Protein AF-A0A7C6YGC9-F1 (afdb_monomer_lite)

Foldseek 3Di:
DLVVLCVLLLHDSVVSVVVLLVVLVVCVVVPQPPSDDDPPDDPVSNSVSSVVCCVVVVVDDPVCVVVSVVSNVVSVVVVD

pLDDT: mean 85.25, std 12.58, range [50.12, 96.69]

Structure (mmCIF, N/CA/C/O backbone):
data_AF-A0A7C6YGC9-F1
#
_entry.id   AF-A0A7C6YGC9-F1
#
loop_
_atom_site.group_PDB
_atom_site.id
_atom_site.type_symbol
_atom_site.label_atom_id
_atom_site.label_alt_id
_atom_site.label_comp_id
_atom_site.label_asym_id
_atom_site.label_entity_id
_atom_site.label_seq_id
_atom_site.pdbx_PDB_ins_code
_atom_site.Cartn_x
_atom_site.Cartn_y
_atom_site.Cartn_z
_atom_site.occupancy
_atom_site.B_iso_or_equiv
_atom_site.auth_seq_id
_atom_site.auth_comp_id
_atom_site.auth_asym_id
_atom_site.auth_atom_id
_atom_site.pdbx_PDB_model_num
ATOM 1 N N . ALA A 1 1 ? -1.795 7.245 -11.433 1.00 66.38 1 ALA A N 1
ATOM 2 C CA . ALA A 1 1 ? -1.358 5.945 -10.867 1.00 66.38 1 ALA A CA 1
ATOM 3 C C . ALA A 1 1 ? -0.623 6.093 -9.523 1.00 66.38 1 ALA A C 1
ATOM 5 O O . ALA A 1 1 ? -1.260 5.935 -8.494 1.00 66.38 1 ALA A O 1
ATOM 6 N N . THR A 1 2 ? 0.680 6.424 -9.470 1.00 77.44 2 THR A N 1
ATOM 7 C CA . THR A 1 2 ? 1.420 6.567 -8.185 1.00 77.44 2 THR A CA 1
ATOM 8 C C . THR A 1 2 ? 0.942 7.762 -7.349 1.00 77.44 2 THR A C 1
ATOM 10 O O . THR A 1 2 ? 0.853 7.671 -6.129 1.00 77.44 2 THR A O 1
ATOM 13 N N . ALA A 1 3 ? 0.632 8.885 -8.008 1.00 85.94 3 ALA A N 1
ATOM 14 C CA . ALA A 1 3 ? 0.173 10.104 -7.344 1.00 85.94 3 ALA A CA 1
ATOM 15 C C . ALA A 1 3 ? -1.213 9.925 -6.700 1.00 85.94 3 ALA A C 1
ATOM 17 O O . ALA A 1 3 ? -1.383 10.274 -5.537 1.00 85.94 3 ALA A O 1
ATOM 18 N N . ASP A 1 4 ? -2.158 9.299 -7.407 1.00 91.88 4 ASP A N 1
ATOM 19 C CA . ASP A 1 4 ? -3.512 9.043 -6.891 1.00 91.88 4 ASP A CA 1
ATOM 20 C C . ASP A 1 4 ? -3.488 8.101 -5.682 1.00 91.88 4 ASP A C 1
ATOM 22 O O . ASP A 1 4 ? -4.172 8.338 -4.690 1.00 91.88 4 ASP A O 1
ATOM 26 N N . ALA A 1 5 ? -2.641 7.065 -5.723 1.00 91.44 5 ALA A N 1
ATOM 27 C CA . ALA A 1 5 ? -2.454 6.156 -4.594 1.00 91.44 5 ALA A CA 1
ATOM 28 C C . ALA A 1 5 ? -1.873 6.877 -3.363 1.00 91.44 5 ALA A C 1
ATOM 30 O O . ALA A 1 5 ? -2.336 6.662 -2.243 1.00 91.44 5 ALA A O 1
ATOM 31 N N . ALA A 1 6 ? -0.898 7.772 -3.562 1.00 94.00 6 ALA A N 1
ATOM 32 C CA . ALA A 1 6 ? -0.357 8.596 -2.483 1.00 94.00 6 ALA A CA 1
ATOM 33 C C . ALA A 1 6 ? -1.417 9.556 -1.912 1.00 94.00 6 ALA A C 1
ATOM 35 O O . ALA A 1 6 ? -1.533 9.686 -0.693 1.00 94.00 6 ALA A O 1
ATOM 36 N N . ALA A 1 7 ? -2.221 10.176 -2.781 1.00 93.75 7 ALA A N 1
ATOM 37 C CA . ALA A 1 7 ? -3.306 11.069 -2.390 1.00 93.75 7 ALA A CA 1
ATOM 38 C C . ALA A 1 7 ? -4.398 10.342 -1.590 1.00 93.75 7 ALA A C 1
ATOM 40 O O . ALA A 1 7 ? -4.865 10.874 -0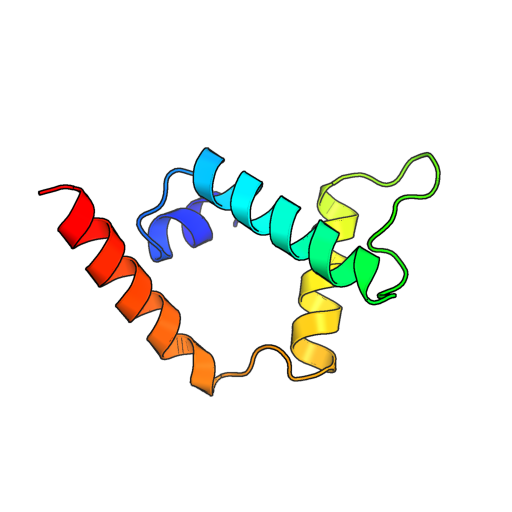.583 1.00 93.75 7 ALA A O 1
ATOM 41 N N . ARG A 1 8 ? -4.751 9.105 -1.971 1.00 94.81 8 ARG A N 1
ATOM 42 C CA . ARG A 1 8 ? -5.725 8.281 -1.236 1.00 94.81 8 ARG A CA 1
ATOM 43 C C . ARG A 1 8 ? -5.306 8.071 0.220 1.00 94.81 8 ARG A C 1
ATOM 45 O O . ARG A 1 8 ? -6.137 8.208 1.103 1.00 94.81 8 ARG A O 1
ATOM 52 N N . LEU A 1 9 ? -4.012 7.863 0.465 1.00 95.19 9 LEU A N 1
ATOM 53 C CA . LEU A 1 9 ? -3.432 7.706 1.806 1.00 95.19 9 LEU A CA 1
ATOM 54 C C . LEU A 1 9 ? -3.145 9.036 2.530 1.00 95.19 9 LEU A C 1
ATOM 56 O O . LEU A 1 9 ? -2.690 9.027 3.670 1.00 95.19 9 LEU A O 1
ATOM 60 N N . GLY A 1 10 ? -3.327 10.190 1.879 1.00 95.38 10 GLY A N 1
ATOM 61 C CA . GLY A 1 10 ? -2.944 11.495 2.437 1.00 95.38 10 GLY A CA 1
ATOM 62 C C . GLY A 1 10 ? -1.425 11.706 2.539 1.00 95.38 10 GLY A C 1
ATOM 63 O O . GLY A 1 10 ? -0.947 12.517 3.336 1.00 95.38 10 GLY A O 1
ATOM 64 N N . TRP A 1 11 ? -0.631 10.971 1.758 1.00 95.56 11 TRP A N 1
ATOM 65 C CA . TRP A 1 11 ? 0.831 11.006 1.808 1.00 95.56 11 TRP A CA 1
ATOM 66 C C . TRP A 1 11 ? 1.439 11.868 0.698 1.00 95.56 11 TRP A C 1
ATOM 68 O O . TRP A 1 11 ? 0.947 11.921 -0.426 1.00 95.56 11 TRP A O 1
ATOM 78 N N . ALA A 1 12 ? 2.601 12.467 0.980 1.00 94.50 12 ALA A N 1
ATOM 79 C CA . ALA A 1 12 ? 3.468 12.978 -0.078 1.00 94.50 12 ALA A CA 1
ATOM 80 C C . ALA A 1 12 ? 3.981 11.819 -0.954 1.00 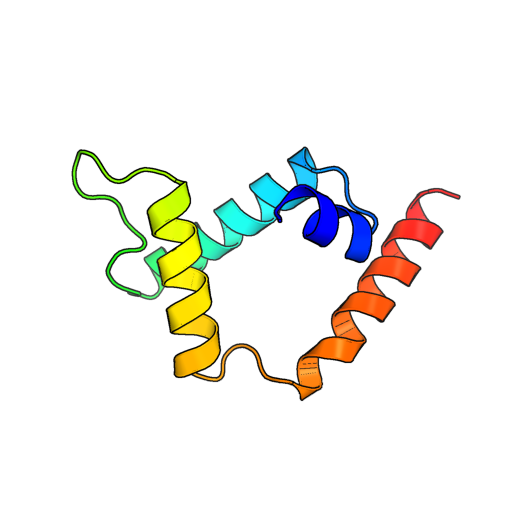94.50 12 ALA A C 1
ATOM 82 O O . ALA A 1 12 ? 4.321 10.747 -0.442 1.00 94.50 12 ALA A O 1
ATOM 83 N N . VAL A 1 13 ? 4.124 12.054 -2.262 1.00 93.12 13 VAL A N 1
ATOM 84 C CA . VAL A 1 13 ? 4.587 11.040 -3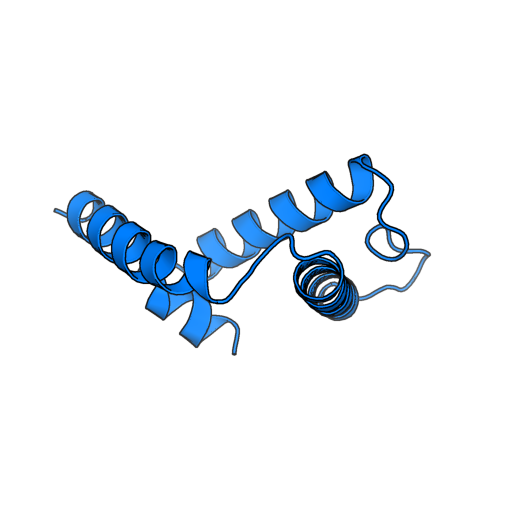.232 1.00 93.12 13 VAL A CA 1
ATOM 85 C C . VAL A 1 13 ? 5.955 10.454 -2.845 1.00 93.12 13 VAL A C 1
ATOM 87 O O . VAL A 1 13 ? 6.184 9.255 -2.986 1.00 93.12 13 VAL A O 1
ATOM 90 N N . THR A 1 14 ? 6.850 11.261 -2.269 1.00 93.50 14 THR A N 1
ATOM 91 C CA . THR A 1 14 ? 8.161 10.807 -1.769 1.00 93.50 14 THR A CA 1
ATOM 92 C C . THR A 1 14 ? 8.041 9.837 -0.589 1.00 93.50 14 THR A C 1
ATOM 94 O O . THR A 1 14 ? 8.754 8.834 -0.538 1.00 93.50 14 THR A O 1
ATOM 97 N N . LYS A 1 15 ? 7.106 10.081 0.344 1.00 94.00 15 LYS A N 1
ATOM 98 C CA . LYS A 1 15 ? 6.796 9.154 1.447 1.00 94.00 15 LYS A CA 1
ATOM 99 C C . LYS A 1 15 ? 6.239 7.843 0.896 1.00 94.00 15 LYS A C 1
ATOM 101 O O . LYS A 1 15 ? 6.668 6.787 1.353 1.00 94.00 15 LYS A O 1
ATOM 106 N N . PHE A 1 16 ? 5.333 7.920 -0.076 1.00 93.81 16 PHE A N 1
ATOM 107 C CA . PHE A 1 16 ? 4.736 6.751 -0.718 1.00 93.81 16 PHE A CA 1
ATOM 108 C C . PHE A 1 16 ? 5.786 5.867 -1.397 1.00 93.81 16 PHE A C 1
ATOM 110 O O . PHE A 1 16 ? 5.880 4.685 -1.072 1.00 93.81 16 PHE A O 1
ATOM 117 N N . ASN A 1 17 ? 6.637 6.446 -2.249 1.00 91.56 17 ASN A N 1
ATOM 118 C CA . ASN A 1 17 ? 7.696 5.701 -2.936 1.00 91.56 17 ASN A CA 1
ATOM 119 C C . ASN A 1 17 ? 8.641 5.016 -1.941 1.00 91.56 17 ASN A C 1
ATOM 121 O O . ASN A 1 17 ? 8.842 3.811 -2.024 1.00 91.56 17 ASN A O 1
ATOM 125 N N . ARG A 1 18 ? 9.104 5.740 -0.913 1.00 93.81 18 ARG A N 1
ATOM 126 C CA . ARG A 1 18 ? 9.962 5.164 0.133 1.00 93.81 18 ARG A CA 1
ATOM 127 C C . ARG A 1 18 ? 9.292 4.009 0.885 1.00 93.81 18 ARG A C 1
ATOM 129 O O . ARG A 1 18 ? 9.950 3.041 1.251 1.00 93.81 18 ARG A O 1
ATOM 136 N N . LYS A 1 19 ? 7.986 4.099 1.159 1.00 93.44 19 LYS A N 1
ATOM 137 C CA . LYS A 1 19 ? 7.247 3.004 1.805 1.00 93.44 19 LYS A CA 1
ATOM 138 C C . LYS A 1 19 ? 7.130 1.792 0.885 1.00 93.44 19 LYS A C 1
ATOM 140 O O . LYS A 1 19 ? 7.336 0.682 1.366 1.00 93.44 19 LYS A O 1
ATOM 145 N N . LEU A 1 20 ? 6.866 1.995 -0.404 1.00 90.81 20 LEU A N 1
ATOM 146 C CA . LEU A 1 20 ? 6.854 0.911 -1.384 1.00 90.81 20 LEU A CA 1
ATOM 147 C C . LEU A 1 20 ? 8.220 0.238 -1.531 1.00 90.81 20 LEU A C 1
ATOM 149 O O . LEU A 1 20 ? 8.273 -0.990 -1.576 1.00 90.81 20 LEU A O 1
ATOM 153 N N . ASP A 1 21 ? 9.307 1.008 -1.551 1.00 89.00 21 ASP A N 1
ATOM 154 C CA . ASP A 1 21 ? 10.664 0.460 -1.620 1.00 89.00 21 ASP A CA 1
ATOM 155 C C . ASP A 1 21 ? 10.940 -0.447 -0.417 1.00 89.00 21 ASP A C 1
ATOM 157 O O . ASP A 1 21 ? 11.324 -1.603 -0.590 1.00 89.00 21 ASP A O 1
ATOM 161 N N . ASN A 1 22 ? 10.607 0.012 0.793 1.00 91.19 22 ASN A N 1
ATOM 162 C CA . ASN A 1 22 ? 10.743 -0.795 2.007 1.00 91.19 22 ASN A CA 1
ATOM 163 C C . ASN A 1 22 ? 9.921 -2.095 1.950 1.00 91.19 22 ASN A C 1
ATOM 165 O O . ASN A 1 22 ? 10.352 -3.124 2.471 1.00 91.19 22 ASN A O 1
ATOM 169 N N . VAL A 1 23 ? 8.721 -2.069 1.359 1.00 91.75 23 VAL A N 1
ATOM 170 C CA . VAL A 1 23 ? 7.912 -3.285 1.175 1.00 91.75 23 VAL A CA 1
ATOM 171 C C . VAL A 1 23 ? 8.583 -4.223 0.171 1.00 91.75 23 VAL A C 1
ATOM 173 O O . VAL A 1 23 ? 8.741 -5.405 0.470 1.00 91.75 23 VAL A O 1
ATOM 176 N N . CYS A 1 24 ? 9.054 -3.712 -0.971 1.00 88.62 24 CYS A N 1
ATOM 177 C CA . CYS A 1 24 ? 9.781 -4.512 -1.961 1.00 88.62 24 CYS A CA 1
ATOM 178 C C . CYS A 1 24 ? 11.015 -5.188 -1.346 1.00 88.62 24 CYS A C 1
ATOM 180 O O . CYS A 1 24 ? 11.249 -6.376 -1.569 1.00 88.62 24 CYS A O 1
ATOM 182 N N . GLU A 1 25 ? 11.781 -4.459 -0.531 1.00 88.62 25 GLU A N 1
ATOM 183 C CA . GLU A 1 25 ? 12.940 -5.003 0.175 1.00 88.62 25 GLU A CA 1
ATOM 184 C C . GLU A 1 25 ? 12.555 -6.118 1.150 1.00 88.62 25 GLU A C 1
ATOM 186 O O . GLU A 1 25 ? 13.206 -7.163 1.174 1.00 88.62 25 GLU A O 1
ATOM 191 N N . LYS A 1 26 ? 11.483 -5.938 1.933 1.00 90.56 26 LYS A N 1
ATOM 192 C CA . LYS A 1 26 ? 10.992 -6.970 2.860 1.00 90.56 26 LYS A CA 1
ATOM 193 C C . LYS A 1 26 ? 10.586 -8.243 2.124 1.00 90.56 26 LYS A C 1
ATOM 195 O O . LYS A 1 26 ? 11.009 -9.326 2.517 1.00 90.56 26 LYS A O 1
ATOM 200 N N . PHE A 1 27 ? 9.830 -8.113 1.038 1.00 88.19 27 PHE A N 1
ATOM 201 C CA . PHE A 1 27 ? 9.383 -9.265 0.254 1.00 88.19 27 PHE A CA 1
ATOM 202 C C . PHE A 1 27 ? 10.556 -9.956 -0.451 1.00 88.19 27 PHE A C 1
ATOM 204 O O . PHE A 1 27 ? 10.624 -11.183 -0.506 1.00 88.19 27 PHE A O 1
ATOM 211 N N . SER A 1 28 ? 11.548 -9.186 -0.904 1.00 85.88 28 SER A N 1
ATOM 212 C CA . SER A 1 28 ? 12.784 -9.760 -1.431 1.00 85.88 28 SER A CA 1
ATOM 213 C C . SER A 1 28 ? 13.562 -10.549 -0.374 1.00 85.88 28 SER A C 1
ATOM 215 O O . SER A 1 28 ? 14.163 -11.563 -0.722 1.00 85.88 28 SER A O 1
ATOM 217 N N . ARG A 1 29 ? 13.586 -10.102 0.889 1.00 87.31 29 ARG A N 1
ATOM 218 C CA . ARG A 1 29 ? 14.294 -10.800 1.977 1.00 87.31 29 ARG A CA 1
ATOM 219 C C . ARG A 1 29 ? 13.646 -12.134 2.339 1.00 87.31 29 ARG A C 1
ATOM 221 O O . ARG A 1 29 ? 14.368 -13.065 2.666 1.00 87.31 29 ARG A O 1
ATOM 228 N N . VAL A 1 30 ? 12.321 -12.239 2.243 1.00 86.62 30 VAL A N 1
ATOM 229 C CA . VAL A 1 30 ? 11.589 -13.495 2.503 1.00 86.62 30 VAL A CA 1
ATOM 230 C C . VAL A 1 30 ? 11.555 -14.439 1.292 1.00 86.62 30 VAL A C 1
ATOM 232 O O . VAL A 1 30 ? 10.905 -15.476 1.342 1.00 86.62 30 VAL A O 1
ATOM 235 N N . GLY A 1 31 ? 12.273 -14.111 0.211 1.00 81.44 31 GLY A N 1
ATOM 236 C CA . GLY A 1 31 ? 12.501 -15.023 -0.913 1.00 81.44 31 GLY A CA 1
ATOM 237 C C . GLY A 1 31 ? 11.563 -14.853 -2.110 1.00 81.44 31 GLY A C 1
ATOM 238 O O . GLY A 1 31 ? 11.588 -15.692 -3.011 1.00 81.44 31 GLY A O 1
ATOM 239 N N . VAL A 1 32 ? 10.770 -13.775 -2.184 1.00 81.88 32 VAL A N 1
ATOM 240 C CA . VAL A 1 32 ? 9.948 -13.512 -3.377 1.00 81.88 32 VAL A CA 1
ATOM 241 C C . VAL A 1 32 ? 10.856 -13.201 -4.571 1.00 81.88 32 VAL A C 1
ATOM 243 O O . VAL A 1 32 ? 11.551 -12.180 -4.625 1.00 81.88 32 VAL A O 1
ATOM 246 N N . ARG A 1 33 ? 10.865 -14.125 -5.539 1.00 72.06 33 ARG A N 1
ATOM 247 C CA . ARG A 1 33 ? 11.678 -14.043 -6.760 1.00 72.06 33 ARG A CA 1
ATOM 248 C C . ARG A 1 33 ? 11.229 -12.863 -7.631 1.00 72.06 33 ARG A C 1
ATOM 250 O O . ARG A 1 33 ? 10.053 -12.527 -7.679 1.00 72.06 33 ARG A O 1
ATOM 257 N N . GLY A 1 34 ? 12.172 -12.221 -8.322 1.00 69.94 34 GLY A N 1
ATOM 258 C CA . GLY A 1 34 ? 11.889 -11.079 -9.205 1.00 69.94 34 GLY A CA 1
ATOM 259 C C . GLY A 1 34 ? 11.771 -9.714 -8.510 1.00 69.94 34 GLY A C 1
ATOM 260 O O . GLY A 1 34 ? 11.654 -8.702 -9.199 1.00 69.94 34 GLY A O 1
ATOM 261 N N . LEU A 1 35 ? 11.863 -9.655 -7.173 1.00 69.38 35 LEU A N 1
ATOM 262 C CA . LEU A 1 35 ? 11.955 -8.394 -6.414 1.00 69.38 35 LEU A CA 1
ATOM 263 C C . LEU A 1 35 ? 13.397 -7.929 -6.164 1.00 69.38 35 LEU A C 1
ATOM 265 O O . LEU A 1 35 ? 13.626 -6.755 -5.866 1.00 69.38 35 LEU A O 1
ATOM 269 N N . ARG A 1 36 ? 14.370 -8.826 -6.356 1.00 62.12 36 ARG A N 1
ATOM 270 C CA . ARG A 1 36 ? 15.796 -8.509 -6.477 1.00 62.12 36 ARG A CA 1
ATOM 271 C C . ARG A 1 36 ? 16.144 -8.440 -7.961 1.00 62.12 36 ARG A C 1
ATOM 273 O O . ARG A 1 36 ? 15.897 -9.395 -8.693 1.00 62.12 36 ARG A O 1
ATOM 280 N N . GLY A 1 37 ? 16.644 -7.292 -8.410 1.00 56.78 37 GLY A N 1
ATOM 281 C CA . GLY A 1 37 ? 17.033 -7.104 -9.804 1.00 56.78 37 GLY A CA 1
ATOM 282 C C . GLY A 1 37 ? 18.273 -7.928 -10.139 1.00 56.78 37 GLY A C 1
ATOM 283 O O . GLY A 1 37 ? 19.284 -7.808 -9.456 1.00 56.78 37 GLY A O 1
ATOM 284 N N . SER A 1 38 ? 18.197 -8.732 -11.196 1.00 54.34 38 SER A N 1
ATOM 285 C CA . SER A 1 38 ? 19.354 -8.959 -12.061 1.00 54.34 38 SER A CA 1
ATOM 286 C C . SER A 1 38 ? 19.688 -7.647 -12.784 1.00 54.34 38 SER A C 1
ATOM 288 O O . SER A 1 38 ? 18.812 -6.782 -12.926 1.00 54.34 38 SER A O 1
ATOM 290 N N . GLU A 1 39 ? 20.946 -7.477 -13.196 1.00 50.12 39 GLU A N 1
ATOM 291 C CA . GLU A 1 39 ? 21.440 -6.282 -13.892 1.00 50.12 39 GLU A CA 1
ATOM 292 C C . GLU A 1 39 ? 20.466 -5.857 -15.008 1.00 50.12 39 GLU A C 1
ATOM 294 O O . GLU A 1 39 ? 20.204 -6.609 -15.942 1.00 50.12 39 GLU A O 1
ATOM 299 N N . GLY A 1 40 ? 19.847 -4.679 -14.854 1.00 59.44 40 GLY A N 1
ATOM 300 C CA . GLY A 1 40 ? 18.901 -4.104 -15.821 1.00 59.44 40 GLY A CA 1
ATOM 301 C C . GLY A 1 40 ? 17.447 -3.941 -15.353 1.00 59.44 40 GLY A C 1
ATOM 302 O O . GLY A 1 40 ? 16.658 -3.309 -16.054 1.00 59.44 40 GLY A O 1
ATOM 303 N N . ASN A 1 41 ? 17.052 -4.449 -14.177 1.00 54.62 41 ASN A N 1
ATOM 304 C CA . ASN A 1 41 ? 15.630 -4.453 -13.815 1.00 54.62 41 ASN A CA 1
ATOM 305 C C . ASN A 1 41 ? 15.117 -3.115 -13.226 1.00 54.62 41 ASN A C 1
ATOM 307 O O . ASN A 1 41 ? 15.338 -2.784 -12.056 1.00 54.62 41 ASN A O 1
ATOM 311 N N . MET A 1 42 ? 14.390 -2.351 -14.047 1.00 62.88 42 MET A N 1
ATOM 312 C CA . MET A 1 42 ? 13.808 -1.041 -13.726 1.00 62.88 42 MET A CA 1
ATOM 313 C C . MET A 1 42 ? 12.884 -1.094 -12.489 1.00 62.88 42 MET A C 1
ATOM 315 O O . MET A 1 42 ? 12.137 -2.053 -12.286 1.00 62.88 42 MET A O 1
ATOM 319 N N . ALA A 1 43 ? 12.866 -0.034 -11.669 1.00 64.56 43 ALA A N 1
ATOM 320 C CA . ALA A 1 43 ? 12.040 0.052 -10.451 1.00 64.56 43 ALA A CA 1
ATOM 321 C C . ALA A 1 43 ? 10.535 -0.208 -10.688 1.00 64.56 43 ALA A C 1
ATOM 323 O O . ALA A 1 43 ? 9.838 -0.734 -9.820 1.00 64.56 43 ALA A O 1
ATOM 324 N N . SER A 1 44 ? 10.026 0.107 -11.881 1.00 68.25 44 SER A N 1
ATOM 325 C CA . SER A 1 44 ? 8.643 -0.179 -12.278 1.00 68.25 44 SER A CA 1
ATOM 326 C C . SER A 1 44 ? 8.330 -1.675 -12.367 1.00 68.25 44 SER A C 1
ATOM 328 O O . SER A 1 44 ? 7.241 -2.074 -11.962 1.00 68.25 44 SER A O 1
ATOM 330 N N . ASN A 1 45 ? 9.283 -2.507 -12.799 1.00 73.38 45 ASN A N 1
ATOM 331 C CA . ASN A 1 45 ? 9.062 -3.948 -12.925 1.00 73.38 45 ASN A CA 1
ATOM 332 C C . ASN A 1 45 ? 8.962 -4.630 -11.546 1.00 73.38 45 ASN A C 1
ATOM 334 O O . ASN A 1 45 ? 8.111 -5.489 -11.329 1.00 73.38 45 ASN A O 1
ATOM 338 N N . ARG A 1 46 ? 9.754 -4.170 -10.564 1.00 79.94 46 ARG A N 1
ATOM 339 C CA . ARG A 1 46 ? 9.688 -4.651 -9.168 1.00 79.94 46 ARG A CA 1
ATOM 340 C C . ARG A 1 46 ? 8.327 -4.377 -8.522 1.00 79.94 46 ARG A C 1
ATOM 342 O O . ARG A 1 46 ? 7.774 -5.250 -7.861 1.00 79.94 46 ARG A O 1
ATOM 349 N N . ARG A 1 47 ? 7.759 -3.188 -8.754 1.00 83.62 47 ARG A N 1
ATOM 350 C CA . ARG A 1 47 ? 6.431 -2.817 -8.232 1.00 83.62 47 ARG A CA 1
ATOM 351 C C . ARG A 1 47 ? 5.321 -3.685 -8.816 1.00 83.62 47 ARG A C 1
ATOM 353 O O . ARG A 1 47 ? 4.480 -4.159 -8.063 1.00 83.62 47 ARG A O 1
ATOM 360 N N . ALA A 1 48 ? 5.343 -3.924 -10.127 1.00 85.56 48 ALA A N 1
ATOM 361 C CA . ALA A 1 48 ? 4.358 -4.786 -10.775 1.00 85.56 48 ALA A CA 1
ATOM 362 C C . ALA A 1 48 ? 4.400 -6.216 -10.207 1.00 85.56 48 ALA A C 1
ATOM 364 O O . ALA A 1 48 ? 3.364 -6.753 -9.826 1.00 85.56 48 ALA A O 1
ATOM 365 N N . ARG A 1 49 ? 5.604 -6.790 -10.055 1.00 86.31 49 ARG A N 1
ATOM 366 C CA . ARG A 1 49 ? 5.791 -8.120 -9.450 1.00 86.31 49 ARG A CA 1
ATOM 367 C C . ARG A 1 49 ? 5.313 -8.188 -7.998 1.00 86.31 49 ARG A C 1
ATOM 369 O O . ARG A 1 49 ? 4.726 -9.191 -7.608 1.00 86.31 49 ARG A O 1
ATOM 376 N N . LEU A 1 50 ? 5.544 -7.138 -7.203 1.00 88.25 50 LEU A N 1
ATOM 377 C CA . LEU A 1 50 ? 5.061 -7.080 -5.820 1.00 88.25 50 LEU A CA 1
ATOM 378 C C . LEU A 1 50 ? 3.530 -7.115 -5.766 1.00 88.25 50 LEU A C 1
ATOM 380 O O . LEU A 1 50 ? 2.978 -7.861 -4.966 1.00 88.25 50 LEU A O 1
ATOM 384 N N . VAL A 1 51 ? 2.861 -6.318 -6.603 1.00 89.56 51 VAL A N 1
ATOM 385 C CA . VAL A 1 51 ? 1.391 -6.264 -6.653 1.00 89.56 51 VAL A CA 1
ATOM 386 C C . VAL A 1 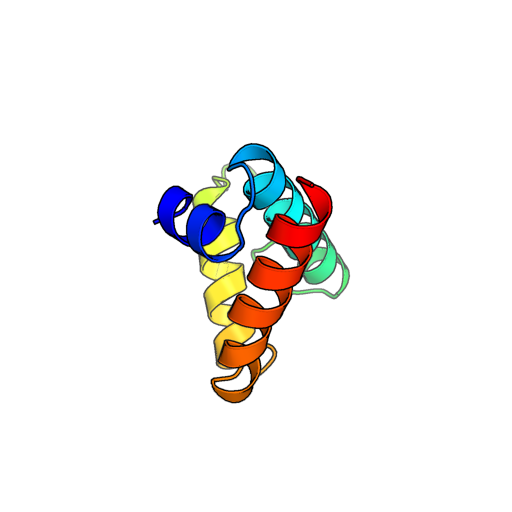51 ? 0.818 -7.618 -7.057 1.00 89.56 51 VAL A C 1
ATOM 388 O O . VAL A 1 51 ? -0.071 -8.129 -6.384 1.00 89.56 51 VAL A O 1
ATOM 391 N N . GLU A 1 52 ? 1.362 -8.221 -8.114 1.00 90.12 52 GLU A N 1
ATOM 392 C CA . GLU A 1 52 ? 0.939 -9.539 -8.591 1.00 90.12 52 GLU A CA 1
ATOM 393 C C . GLU A 1 52 ? 1.082 -10.605 -7.499 1.00 90.12 52 GLU A C 1
ATOM 395 O O . GLU A 1 52 ? 0.125 -11.321 -7.213 1.00 90.12 52 GLU A O 1
ATOM 400 N N . TYR A 1 53 ? 2.236 -10.655 -6.823 1.00 91.00 53 TYR A N 1
ATOM 401 C CA . TYR A 1 53 ? 2.449 -11.573 -5.707 1.00 91.00 53 TYR A CA 1
ATOM 402 C C . TYR A 1 53 ? 1.481 -11.311 -4.549 1.00 91.00 53 TYR A C 1
ATOM 404 O O . TYR A 1 53 ? 0.897 -12.251 -4.021 1.00 91.00 53 TYR A O 1
ATOM 412 N N . ALA A 1 54 ? 1.305 -10.050 -4.145 1.00 91.31 54 ALA A N 1
ATOM 413 C CA . ALA A 1 54 ? 0.486 -9.700 -2.989 1.00 91.31 54 ALA A CA 1
ATOM 414 C C . ALA A 1 54 ? -0.986 -10.095 -3.171 1.00 91.31 54 ALA A C 1
ATOM 416 O O . ALA A 1 54 ? -1.602 -10.579 -2.222 1.00 91.31 54 ALA A O 1
ATOM 417 N N . VAL A 1 55 ? -1.524 -9.942 -4.385 1.00 92.25 55 VAL A N 1
ATOM 418 C CA . VAL A 1 55 ? -2.892 -10.366 -4.710 1.00 92.25 55 VAL A CA 1
ATOM 419 C C . VAL A 1 55 ? -2.970 -11.888 -4.849 1.00 92.25 55 VAL A C 1
ATOM 421 O O . VAL A 1 55 ? -3.838 -12.511 -4.246 1.00 92.25 55 VAL A O 1
ATOM 424 N N . ALA A 1 56 ? -2.049 -12.511 -5.594 1.00 91.56 56 ALA A N 1
ATOM 425 C CA . ALA A 1 56 ? -2.089 -13.953 -5.849 1.00 91.56 56 ALA A CA 1
ATOM 426 C C . ALA A 1 56 ? -1.875 -14.800 -4.583 1.00 91.56 56 ALA A C 1
ATOM 428 O O . ALA A 1 56 ? -2.478 -15.860 -4.441 1.00 91.56 56 ALA A O 1
ATOM 429 N N . ALA A 1 57 ? -1.028 -14.338 -3.661 1.00 91.88 57 ALA A N 1
ATOM 430 C CA . ALA A 1 57 ? -0.751 -15.017 -2.398 1.00 91.88 57 ALA A CA 1
ATOM 431 C C . ALA A 1 57 ? -1.746 -14.656 -1.276 1.00 91.88 57 ALA A C 1
ATOM 433 O O . ALA A 1 57 ? -1.582 -15.140 -0.158 1.00 91.88 57 ALA A O 1
AT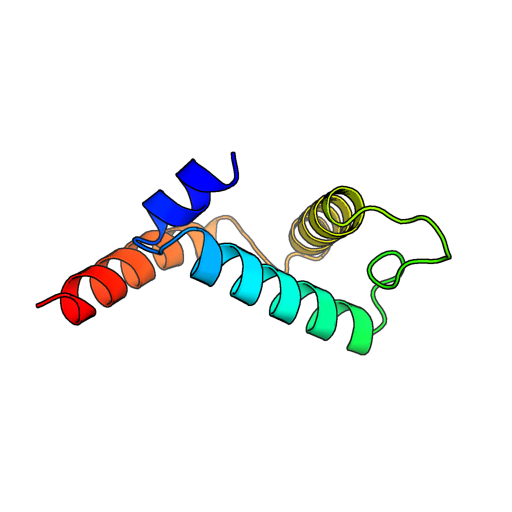OM 434 N N . GLY A 1 58 ? -2.737 -13.792 -1.539 1.00 93.62 58 GLY A N 1
ATOM 435 C CA . GLY A 1 58 ? -3.723 -13.361 -0.539 1.00 93.62 58 GLY A CA 1
ATOM 436 C C . GLY A 1 58 ? -3.141 -12.512 0.596 1.00 93.62 58 GLY A C 1
ATOM 437 O O . GLY A 1 58 ? -3.724 -12.436 1.670 1.00 93.62 58 GLY A O 1
ATOM 438 N N . VAL A 1 59 ? -1.983 -11.880 0.377 1.00 94.00 59 VAL A N 1
ATOM 439 C CA . VAL A 1 59 ? -1.360 -10.952 1.338 1.00 94.00 59 VAL A CA 1
ATOM 440 C C . VAL A 1 59 ? -2.195 -9.683 1.489 1.00 94.00 59 VAL A C 1
ATOM 442 O O . VAL A 1 59 ? -2.187 -9.065 2.549 1.00 94.00 59 VAL A O 1
ATOM 445 N N . VAL A 1 60 ? -2.862 -9.280 0.407 1.00 94.25 60 VAL A N 1
ATOM 446 C CA . VAL A 1 60 ? -3.835 -8.192 0.389 1.00 94.25 60 VAL A CA 1
ATOM 447 C C . VAL A 1 60 ? -5.119 -8.727 -0.219 1.00 94.25 60 VAL A C 1
ATOM 449 O O . VAL A 1 60 ? -5.103 -9.361 -1.276 1.00 94.25 60 VAL A O 1
ATOM 452 N N . THR A 1 61 ? -6.227 -8.439 0.442 1.00 95.56 61 THR A N 1
ATOM 453 C CA . THR A 1 61 ? -7.574 -8.858 0.068 1.00 95.56 61 THR A CA 1
ATOM 454 C C . THR A 1 61 ? -8.500 -7.646 -0.030 1.00 95.56 61 THR A C 1
ATOM 456 O O . THR A 1 61 ? -8.120 -6.516 0.287 1.00 95.56 61 THR A O 1
ATOM 459 N N . ALA A 1 62 ? -9.733 -7.858 -0.492 1.00 95.19 62 ALA A N 1
ATOM 460 C CA . ALA A 1 62 ? -10.737 -6.795 -0.512 1.00 95.19 62 ALA A CA 1
ATOM 461 C C . ALA A 1 62 ? -11.086 -6.296 0.903 1.00 95.19 62 ALA A C 1
ATOM 463 O O . ALA A 1 62 ? -11.415 -5.121 1.064 1.00 95.19 62 ALA A O 1
ATOM 464 N N . ASP A 1 63 ? -10.942 -7.150 1.919 1.00 96.69 63 ASP A N 1
ATOM 465 C CA . ASP A 1 63 ? -11.225 -6.818 3.319 1.00 96.69 63 ASP A CA 1
ATOM 466 C C . ASP A 1 63 ? -10.224 -5.808 3.900 1.00 96.69 63 ASP A C 1
ATOM 468 O O . ASP A 1 63 ? -10.509 -5.160 4.903 1.00 96.69 63 ASP A O 1
ATOM 472 N N . ASP A 1 64 ? -9.077 -5.610 3.241 1.00 95.00 64 ASP A N 1
ATOM 473 C CA . ASP A 1 64 ? -8.075 -4.612 3.620 1.00 95.00 64 ASP A CA 1
ATOM 474 C C . ASP A 1 64 ? -8.391 -3.207 3.076 1.00 95.00 64 ASP A C 1
ATOM 476 O O . ASP A 1 64 ? -7.734 -2.234 3.451 1.00 95.00 64 ASP A O 1
ATOM 480 N N . LEU A 1 65 ? -9.387 -3.058 2.188 1.00 94.19 65 LEU A N 1
ATOM 481 C CA . LEU A 1 65 ? -9.750 -1.759 1.607 1.00 94.19 65 LEU A CA 1
ATOM 482 C C . LEU A 1 65 ? -10.084 -0.675 2.651 1.00 94.19 65 LEU A C 1
ATOM 484 O O . LEU A 1 65 ? -9.618 0.452 2.449 1.00 94.19 65 LEU A O 1
ATOM 488 N N . PRO A 1 66 ? -10.800 -0.963 3.761 1.00 95.88 66 PRO A N 1
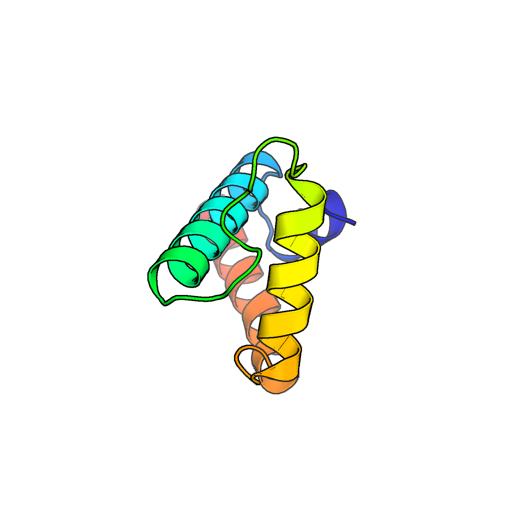ATOM 489 C CA . PRO A 1 66 ? -11.057 0.021 4.816 1.00 95.88 66 PRO A CA 1
ATOM 490 C C . PRO A 1 66 ? -9.783 0.580 5.470 1.00 95.88 66 PRO A C 1
ATOM 492 O O . PRO A 1 66 ? -9.770 1.728 5.910 1.00 95.88 66 PRO A O 1
ATOM 495 N N . LEU A 1 67 ? -8.669 -0.168 5.468 1.00 95.81 67 LEU A N 1
ATOM 496 C CA . LEU A 1 67 ? -7.398 0.294 6.047 1.00 95.81 67 LEU A CA 1
ATOM 497 C C . LEU A 1 67 ? -6.832 1.526 5.323 1.00 95.81 67 LEU A C 1
ATOM 499 O O . LEU A 1 67 ? -6.022 2.267 5.886 1.00 95.81 67 LEU A O 1
ATOM 503 N N . LEU A 1 68 ? -7.236 1.751 4.068 1.00 94.81 68 LEU A N 1
ATOM 504 C CA . LEU A 1 68 ? -6.848 2.935 3.303 1.00 94.81 68 LEU A CA 1
ATOM 505 C C . LEU A 1 68 ? -7.498 4.203 3.872 1.00 94.81 68 LEU A C 1
ATOM 507 O O . LEU A 1 68 ? -6.838 5.244 3.931 1.00 94.81 68 LEU A O 1
ATOM 511 N N . ASP A 1 69 ? -8.750 4.105 4.317 1.00 94.75 69 ASP A N 1
ATOM 512 C CA . ASP A 1 69 ? -9.502 5.221 4.894 1.00 94.75 69 ASP A CA 1
ATOM 513 C C . ASP A 1 69 ? -9.008 5.526 6.317 1.00 94.75 69 ASP A C 1
ATOM 515 O O . ASP A 1 69 ? -8.790 6.690 6.667 1.00 94.75 69 ASP A O 1
ATOM 519 N N . ASP A 1 70 ? -8.687 4.487 7.095 1.00 96.31 70 ASP A N 1
ATOM 520 C CA . ASP A 1 70 ? -8.040 4.624 8.404 1.00 96.31 70 ASP A CA 1
ATOM 521 C C . ASP A 1 70 ? -6.687 5.345 8.306 1.00 96.31 70 ASP A C 1
ATOM 523 O O . ASP A 1 70 ? -6.387 6.252 9.090 1.00 96.31 70 ASP A O 1
ATOM 527 N N . GLU A 1 71 ? -5.837 4.964 7.345 1.00 95.94 71 GLU A N 1
ATOM 528 C CA . GLU A 1 71 ? -4.532 5.611 7.159 1.00 95.94 71 GLU A CA 1
ATOM 529 C C . GLU A 1 71 ? -4.671 7.060 6.689 1.00 95.94 71 GLU A C 1
ATOM 531 O O . GLU A 1 71 ? -3.866 7.918 7.079 1.00 95.94 71 GLU A O 1
ATOM 536 N N . ARG A 1 72 ? -5.704 7.357 5.893 1.00 95.06 72 ARG A N 1
ATOM 537 C CA . ARG A 1 72 ? -6.026 8.727 5.509 1.00 95.06 72 ARG A CA 1
ATOM 538 C C . ARG A 1 72 ? -6.412 9.560 6.729 1.00 95.06 72 ARG A C 1
ATOM 540 O O . ARG A 1 72 ? -5.802 10.607 6.946 1.00 95.06 72 ARG A O 1
ATOM 547 N N . ALA A 1 73 ? -7.332 9.069 7.560 1.00 94.25 73 ALA A N 1
ATOM 548 C CA . ALA A 1 73 ? -7.751 9.749 8.785 1.00 94.25 73 ALA A CA 1
ATOM 549 C C . ALA A 1 73 ? -6.562 10.007 9.731 1.00 94.25 73 ALA A C 1
ATOM 551 O O . ALA A 1 73 ? -6.388 11.111 10.249 1.00 94.25 73 ALA A O 1
ATOM 552 N N . ARG A 1 74 ? -5.671 9.017 9.888 1.00 93.94 74 ARG A N 1
ATOM 553 C CA . ARG A 1 74 ? -4.428 9.149 10.673 1.00 93.94 74 ARG A CA 1
ATOM 554 C C . ARG A 1 74 ? -3.459 10.179 10.097 1.00 93.94 74 ARG A C 1
ATOM 556 O O . ARG A 1 74 ? -2.779 10.875 10.852 1.00 93.94 74 ARG A O 1
ATOM 563 N N . SER A 1 75 ? -3.332 10.237 8.774 1.00 92.00 75 SER A N 1
ATOM 564 C CA . SER A 1 75 ? -2.430 11.177 8.103 1.00 92.00 75 SER A CA 1
ATOM 565 C C . SER A 1 75 ? -2.933 12.614 8.201 1.00 92.00 75 SER A C 1
ATOM 567 O O . SER A 1 75 ? -2.119 13.517 8.398 1.00 92.00 75 SER A O 1
ATOM 569 N N . ASP A 1 76 ? -4.248 12.812 8.128 1.00 89.75 76 ASP A N 1
ATOM 570 C CA . ASP A 1 76 ? -4.879 14.122 8.282 1.00 89.75 76 ASP A CA 1
ATOM 571 C C . ASP A 1 76 ? -4.764 14.620 9.733 1.00 89.75 76 ASP A C 1
ATOM 573 O O . ASP A 1 76 ? -4.360 15.760 9.955 1.00 89.75 76 ASP A O 1
ATOM 577 N N . GLY A 1 77 ? -4.948 13.741 10.727 1.00 81.56 77 GLY A N 1
ATOM 578 C CA . GLY A 1 77 ? -4.732 14.070 12.143 1.00 81.56 77 GLY A CA 1
ATOM 579 C C . GLY A 1 77 ? -3.276 14.372 12.531 1.00 81.56 77 GLY A C 1
ATOM 580 O O . GLY A 1 77 ? -3.035 14.939 13.586 1.00 81.56 77 GLY A O 1
ATOM 581 N N . ARG A 1 78 ? -2.291 14.018 11.692 1.00 75.94 78 ARG A N 1
ATOM 582 C CA . ARG A 1 78 ? -0.870 14.374 11.892 1.00 75.94 78 ARG A CA 1
ATOM 583 C C . ARG A 1 78 ? -0.511 15.749 11.321 1.00 75.94 78 ARG A C 1
ATOM 585 O O . ARG A 1 78 ? 0.582 16.245 11.580 1.00 75.94 78 ARG A O 1
ATOM 592 N N . LYS A 1 79 ? -1.360 16.309 10.455 1.00 62.22 79 LYS A N 1
ATOM 593 C CA . LYS A 1 79 ? -1.139 17.628 9.849 1.00 62.22 79 LYS A CA 1
ATOM 594 C C . LYS A 1 79 ? -1.690 18.780 10.694 1.00 62.22 79 LYS A C 1
ATOM 596 O O . LYS A 1 79 ? -1.288 19.910 10.428 1.00 62.22 79 LYS A O 1
ATOM 601 N N . GLY A 1 80 ? -2.601 18.501 11.628 1.00 52.44 80 GLY A N 1
ATOM 602 C CA . GLY A 1 80 ? -3.089 19.451 12.636 1.00 52.44 80 GLY A CA 1
ATOM 603 C C . GLY A 1 80 ? -2.230 19.424 13.888 1.00 52.44 80 GLY A C 1
ATOM 604 O O . GLY A 1 80 ? -2.132 20.492 14.523 1.00 52.44 80 GLY A O 1
#

Secondary structure (DSSP, 8-state):
-HHHHHHHTT--HHHHHHHHHHHHHHHHHTT-TTSSPPTT--HHHHHHHHHHHHHHTTSS-GGGTHHHHHHHHHHHHTT-

Sequence (80 aa):
ATADAAARLGWAVTKFNRKLDNVCEKFSRVGVRGLRGSEGNMASNRRARLVEYAVAAGVVTADDLPLLDDERARSDGRKG

Radius of gyration: 13.97 Å; chains: 1; bounding box: 33×34×28 Å